Protein AF-A0A927AK49-F1 (afdb_monomer)

Radius of gyration: 11.99 Å; Cα contacts (8 Å, |Δi|>4): 53; chains: 1; bounding box: 27×23×37 Å

Sequence (68 aa):
MMQSTPKLLPDAIADIFVSASKTRLLAETDCWGLQVAVSDGSLDEQTKLAIARLFRAVRRGKIQLAAA

pLDDT: mean 87.78, std 13.76, range [41.97, 97.69]

Secondary structure (DSSP, 8-state):
------PPPTTHHHHHHHHHHHHSEEEHHHHHHHHHHHHTS-S-HHHHHHHHHHHHHHHTTSSEEEP-

Structure (mmCIF, N/CA/C/O backbone):
data_AF-A0A927AK49-F1
#
_entry.id   AF-A0A927AK49-F1
#
loop_
_atom_site.group_PDB
_atom_site.id
_atom_site.type_symbol
_atom_site.label_atom_id
_atom_site.label_alt_id
_atom_site.label_comp_id
_atom_site.label_asym_id
_atom_site.label_entity_id
_atom_site.label_seq_id
_atom_site.pdbx_PDB_ins_code
_atom_site.Cartn_x
_atom_site.Cartn_y
_atom_site.Cartn_z
_atom_site.occupancy
_atom_site.B_iso_or_equiv
_atom_site.auth_seq_id
_atom_site.auth_comp_id
_atom_site.auth_asym_id
_atom_site.auth_atom_id
_atom_site.pdbx_PDB_model_num
ATOM 1 N N . MET A 1 1 ? -10.455 0.608 -28.231 1.00 41.97 1 MET A N 1
ATOM 2 C CA . MET A 1 1 ? -10.454 1.715 -27.251 1.00 41.97 1 MET A CA 1
ATOM 3 C C . MET A 1 1 ? -9.098 1.710 -26.565 1.00 41.97 1 MET A C 1
ATOM 5 O O . MET A 1 1 ? -8.769 0.706 -25.949 1.00 41.97 1 MET A O 1
ATOM 9 N N . MET A 1 2 ? -8.282 2.753 -26.748 1.00 44.91 2 MET A N 1
ATOM 10 C CA . MET A 1 2 ? -7.021 2.906 -26.011 1.00 44.91 2 MET A CA 1
ATOM 11 C C . MET A 1 2 ? -7.390 3.210 -24.559 1.00 44.91 2 MET A C 1
ATOM 13 O O . MET A 1 2 ? -7.867 4.301 -24.266 1.00 44.91 2 MET A O 1
ATOM 17 N N . GLN A 1 3 ? -7.286 2.218 -23.677 1.00 46.59 3 GLN A N 1
ATOM 18 C CA . GLN A 1 3 ? -7.476 2.453 -22.252 1.00 46.59 3 GLN A CA 1
ATOM 19 C C . GLN A 1 3 ? -6.210 3.126 -21.725 1.00 46.59 3 GLN A C 1
ATOM 21 O O . GLN A 1 3 ? -5.136 2.531 -21.751 1.00 46.59 3 GLN A O 1
ATOM 26 N N . SER A 1 4 ? -6.332 4.381 -21.297 1.00 56.41 4 SER A N 1
ATOM 27 C CA . SER A 1 4 ? -5.285 5.070 -20.549 1.00 56.41 4 SER A CA 1
ATOM 28 C C . SER A 1 4 ? -5.085 4.313 -19.242 1.00 56.41 4 SER A C 1
ATOM 30 O O . SER A 1 4 ? -5.957 4.343 -18.375 1.00 56.41 4 SER A O 1
ATOM 32 N N . THR A 1 5 ? -3.977 3.587 -19.112 1.00 58.59 5 THR A N 1
ATOM 33 C CA . THR A 1 5 ? -3.624 2.911 -17.864 1.00 58.59 5 THR A CA 1
ATOM 34 C C . THR A 1 5 ? -3.556 3.970 -16.764 1.00 58.59 5 THR A C 1
ATOM 36 O O . THR A 1 5 ? -2.797 4.932 -16.919 1.00 58.59 5 THR A O 1
ATOM 39 N N . PRO A 1 6 ? -4.354 3.859 -15.686 1.00 63.56 6 PRO A N 1
ATOM 40 C CA . PRO A 1 6 ? -4.317 4.829 -14.604 1.00 63.56 6 PRO A CA 1
ATOM 41 C C . PRO A 1 6 ? -2.902 4.847 -14.031 1.00 63.56 6 PRO A C 1
ATOM 43 O O . PRO A 1 6 ? -2.431 3.859 -13.469 1.00 63.56 6 PRO A O 1
ATOM 46 N N . LYS A 1 7 ? -2.199 5.961 -14.235 1.00 67.75 7 LYS A N 1
ATOM 47 C CA . LYS A 1 7 ? -0.882 6.186 -13.650 1.00 67.75 7 LYS A CA 1
ATOM 48 C C . LYS A 1 7 ? -1.064 6.836 -12.292 1.00 67.75 7 LYS A C 1
ATOM 50 O O . LYS A 1 7 ? -1.817 7.798 -12.152 1.00 67.75 7 LYS A O 1
ATOM 55 N N . LEU A 1 8 ? -0.349 6.302 -11.309 1.00 75.50 8 LEU A N 1
ATOM 56 C CA . LEU A 1 8 ? -0.144 6.986 -10.043 1.00 75.50 8 LEU A CA 1
ATOM 57 C C . LEU A 1 8 ? 0.437 8.378 -10.321 1.00 75.50 8 LEU A C 1
ATOM 59 O O . LEU A 1 8 ? 1.269 8.542 -11.218 1.00 75.50 8 LEU A O 1
ATOM 63 N N . LEU A 1 9 ? -0.014 9.372 -9.556 1.00 76.94 9 LEU A N 1
ATOM 64 C CA . LEU A 1 9 ? 0.616 10.687 -9.570 1.00 76.94 9 LEU A CA 1
ATOM 65 C C . LEU A 1 9 ? 2.094 10.550 -9.156 1.00 76.94 9 LEU A C 1
ATOM 67 O O . LEU A 1 9 ? 2.438 9.605 -8.433 1.00 76.94 9 LEU A O 1
ATOM 71 N N . PRO A 1 10 ? 2.969 11.476 -9.586 1.00 69.19 10 PRO A N 1
ATOM 72 C CA . PRO A 1 10 ? 4.313 11.580 -9.030 1.00 69.19 10 PRO A CA 1
ATOM 73 C C . PRO A 1 10 ? 4.244 11.570 -7.498 1.00 69.19 10 PRO A C 1
ATOM 75 O O . PRO A 1 10 ? 3.342 12.171 -6.921 1.00 69.19 10 PRO A O 1
ATOM 78 N N . ASP A 1 11 ? 5.141 10.824 -6.858 1.00 82.62 11 ASP A N 1
ATOM 79 C CA . ASP A 1 11 ? 5.229 10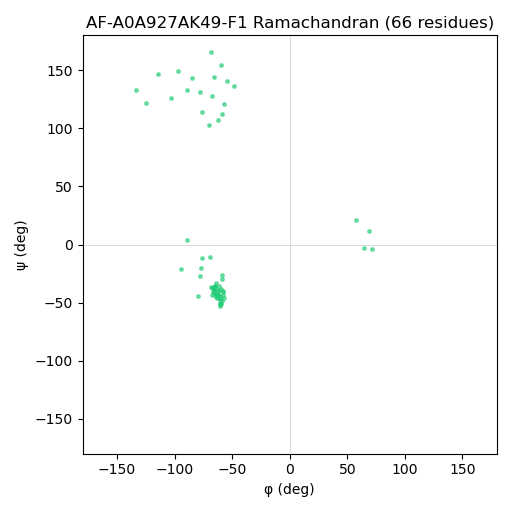.650 -5.399 1.00 82.62 11 ASP A CA 1
ATOM 80 C C . ASP A 1 11 ? 4.051 9.946 -4.698 1.00 82.62 11 ASP A C 1
ATOM 82 O O . ASP A 1 11 ? 4.164 9.608 -3.519 1.00 82.62 11 ASP A O 1
ATOM 86 N N . ALA A 1 12 ? 2.977 9.576 -5.408 1.00 89.00 12 ALA A N 1
ATOM 87 C CA . ALA A 1 12 ? 1.827 8.901 -4.797 1.00 89.00 12 ALA A CA 1
ATOM 88 C C . ALA A 1 12 ? 2.200 7.576 -4.113 1.00 89.00 12 ALA A C 1
ATOM 90 O O . ALA A 1 12 ? 1.593 7.203 -3.114 1.00 89.00 12 ALA A O 1
ATOM 91 N N . ILE A 1 13 ? 3.229 6.870 -4.599 1.00 92.81 13 ILE A N 1
ATOM 92 C CA . ILE A 1 13 ? 3.740 5.666 -3.927 1.00 92.81 13 ILE A CA 1
ATOM 93 C C . ILE A 1 13 ? 4.196 6.013 -2.503 1.00 92.81 13 ILE A C 1
ATOM 95 O O . ILE A 1 13 ? 3.802 5.331 -1.557 1.00 92.81 13 ILE A O 1
ATOM 99 N N . ALA A 1 14 ? 4.991 7.073 -2.335 1.00 92.69 14 ALA A N 1
ATOM 100 C CA . ALA A 1 14 ? 5.494 7.486 -1.028 1.00 92.69 14 ALA A CA 1
ATOM 101 C C . ALA A 1 14 ? 4.345 7.880 -0.088 1.00 92.69 14 ALA A C 1
ATOM 103 O O . ALA A 1 14 ? 4.315 7.424 1.058 1.00 92.69 14 ALA A O 1
ATOM 104 N N . ASP A 1 15 ? 3.363 8.629 -0.591 1.00 94.06 15 ASP A N 1
ATOM 105 C CA . ASP A 1 15 ? 2.179 9.020 0.178 1.00 94.06 15 ASP A CA 1
ATOM 106 C C . ASP A 1 15 ? 1.345 7.814 0.622 1.00 94.06 15 ASP A C 1
ATOM 108 O O . ASP A 1 15 ? 0.928 7.746 1.782 1.00 94.06 15 ASP A O 1
ATOM 112 N N . ILE A 1 16 ? 1.177 6.809 -0.246 1.00 95.12 16 ILE A N 1
ATOM 113 C CA . ILE A 1 16 ? 0.509 5.547 0.100 1.00 95.12 16 ILE A CA 1
ATOM 114 C C . ILE A 1 16 ? 1.256 4.843 1.238 1.00 95.12 16 ILE A C 1
ATOM 116 O O . ILE A 1 1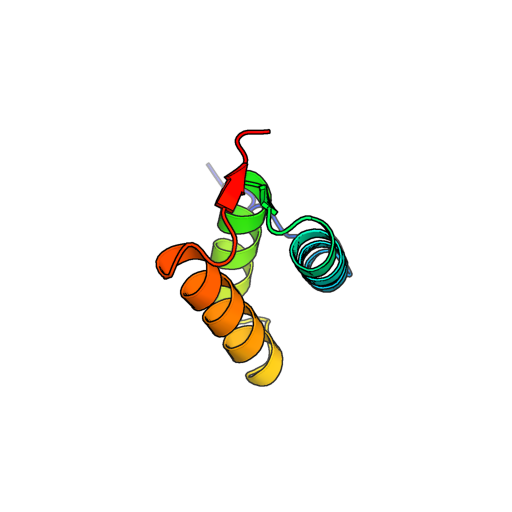6 ? 0.630 4.396 2.201 1.00 95.12 16 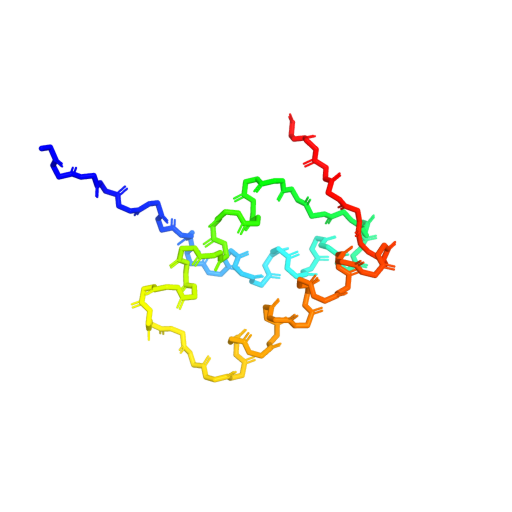ILE A O 1
ATOM 120 N N . PHE A 1 17 ? 2.591 4.769 1.189 1.00 95.38 17 PHE A N 1
ATOM 121 C CA . PHE A 1 17 ? 3.378 4.172 2.276 1.00 95.38 17 PHE A CA 1
ATOM 122 C C . PHE A 1 17 ? 3.253 4.953 3.585 1.00 95.38 17 PHE A C 1
ATOM 124 O O . PHE A 1 17 ? 3.083 4.343 4.646 1.00 95.38 17 PHE A O 1
ATOM 131 N N . VAL A 1 18 ? 3.307 6.286 3.532 1.00 95.69 18 VAL A N 1
ATOM 132 C CA . VAL A 1 18 ? 3.125 7.139 4.712 1.00 95.69 18 VAL A CA 1
ATOM 133 C C . VAL A 1 18 ? 1.736 6.917 5.305 1.00 95.69 18 VAL A C 1
ATOM 135 O O . VAL A 1 18 ? 1.628 6.632 6.500 1.00 95.69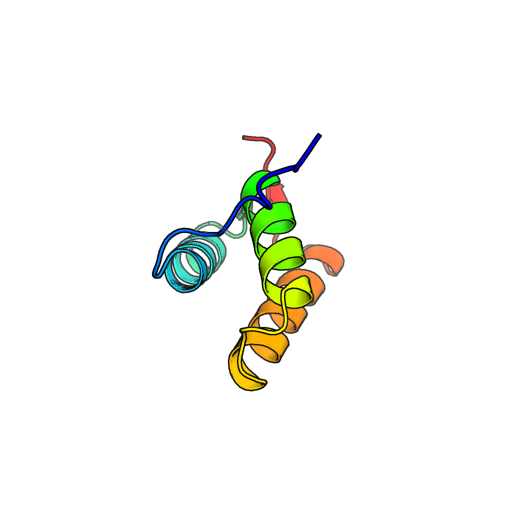 18 VAL A O 1
ATOM 138 N N . SER A 1 19 ? 0.688 6.973 4.483 1.00 95.19 19 SER A N 1
ATOM 139 C CA . SER A 1 19 ? -0.695 6.758 4.906 1.00 95.19 19 SER A CA 1
ATOM 140 C C . SER A 1 19 ? -0.887 5.368 5.513 1.00 95.19 19 SER A C 1
ATOM 142 O O . SER A 1 19 ? -1.327 5.254 6.659 1.00 95.19 19 SER A O 1
ATOM 144 N N . ALA A 1 20 ? -0.458 4.311 4.820 1.00 95.62 20 ALA A N 1
ATOM 145 C CA . ALA A 1 20 ? -0.600 2.933 5.281 1.00 95.62 20 ALA A CA 1
ATOM 146 C C . ALA A 1 20 ? 0.195 2.643 6.562 1.00 95.62 20 ALA A C 1
ATOM 148 O O . ALA A 1 20 ? -0.248 1.863 7.411 1.00 95.62 20 ALA A O 1
ATOM 149 N N . SER A 1 21 ? 1.352 3.288 6.750 1.00 95.50 21 SER A N 1
ATOM 150 C CA . SER A 1 21 ? 2.134 3.155 7.985 1.00 95.50 21 SER A CA 1
ATOM 151 C C . SER A 1 21 ? 1.444 3.794 9.195 1.00 95.50 21 SER A C 1
ATOM 153 O O . SER A 1 21 ? 1.501 3.232 10.290 1.00 95.50 21 SER A O 1
ATOM 155 N N . LYS A 1 22 ? 0.760 4.928 8.989 1.00 96.75 22 LYS A N 1
ATOM 156 C CA . LYS A 1 22 ? 0.051 5.683 10.031 1.00 96.75 22 LYS A CA 1
ATOM 157 C C . LYS A 1 22 ? -1.307 5.078 10.370 1.00 96.75 22 LYS A C 1
ATOM 159 O O . LYS A 1 22 ? -1.651 4.969 11.540 1.00 96.75 22 LYS A O 1
ATOM 164 N N . THR A 1 23 ? -2.071 4.691 9.354 1.00 96.69 23 THR A N 1
ATOM 165 C CA . THR A 1 23 ? -3.475 4.276 9.505 1.00 96.69 23 THR A CA 1
ATOM 166 C C . THR A 1 23 ? -3.640 2.769 9.643 1.00 96.69 23 THR A C 1
ATOM 168 O O . THR A 1 23 ? -4.666 2.318 10.139 1.00 96.69 23 THR A O 1
ATOM 171 N N . ARG A 1 24 ? -2.650 1.977 9.201 1.00 97.00 24 ARG A N 1
ATOM 172 C CA . ARG A 1 24 ? -2.792 0.525 8.984 1.00 97.00 24 ARG A CA 1
ATOM 173 C C . ARG A 1 24 ? -3.911 0.166 8.008 1.00 97.00 24 ARG A C 1
ATOM 175 O O . ARG A 1 24 ? -4.352 -0.982 7.992 1.00 97.00 24 ARG A O 1
ATOM 182 N N . LEU A 1 25 ? -4.311 1.111 7.166 1.00 96.69 25 LEU A N 1
ATOM 183 C CA . LEU A 1 25 ? -5.276 0.926 6.098 1.00 96.69 25 LEU A CA 1
ATOM 184 C C . LEU A 1 25 ? -4.580 1.106 4.750 1.00 96.69 25 LEU A C 1
ATOM 186 O O . LEU A 1 25 ? -3.652 1.900 4.617 1.00 96.69 25 LEU A O 1
ATOM 190 N N . LEU A 1 26 ? -5.028 0.361 3.752 1.00 96.00 26 LEU A N 1
ATOM 191 C CA . LEU A 1 26 ? -4.669 0.574 2.358 1.00 96.00 26 LEU A CA 1
ATOM 192 C C . LEU A 1 26 ? -5.967 0.722 1.574 1.00 96.00 26 LEU A C 1
ATOM 194 O O . LEU A 1 26 ? -6.806 -0.181 1.624 1.00 96.00 26 LEU A O 1
ATOM 198 N N . ALA A 1 27 ? -6.146 1.846 0.881 1.00 94.44 27 ALA A N 1
ATOM 199 C CA . ALA A 1 27 ? -7.333 2.033 0.063 1.00 94.44 27 ALA A CA 1
ATOM 200 C C . ALA A 1 27 ? -7.331 1.024 -1.089 1.00 94.44 27 ALA A C 1
ATOM 202 O O . ALA A 1 27 ? -6.283 0.697 -1.657 1.00 94.44 27 ALA A O 1
ATOM 203 N N . GLU A 1 28 ? -8.509 0.530 -1.454 1.00 91.88 28 GLU A N 1
ATOM 204 C CA . GLU A 1 28 ? -8.629 -0.406 -2.569 1.00 91.88 28 GLU A CA 1
ATOM 205 C C . GLU A 1 28 ? -8.083 0.205 -3.871 1.00 91.88 28 GLU A C 1
ATOM 207 O O . GLU A 1 28 ? -7.323 -0.442 -4.593 1.00 91.88 28 GLU A O 1
ATOM 212 N N . THR A 1 29 ? -8.357 1.490 -4.110 1.00 90.94 29 THR A N 1
ATOM 213 C CA . THR A 1 29 ? -7.828 2.268 -5.241 1.00 90.94 29 THR A CA 1
ATOM 214 C C . THR A 1 29 ? -6.302 2.312 -5.272 1.00 90.94 29 THR A C 1
ATOM 216 O O . THR A 1 29 ? -5.707 2.153 -6.338 1.00 90.94 29 THR A O 1
ATOM 219 N N . ASP A 1 30 ? -5.659 2.460 -4.112 1.00 92.50 30 ASP A N 1
ATOM 220 C CA . ASP A 1 30 ? -4.198 2.472 -3.998 1.00 92.50 30 ASP A CA 1
ATOM 221 C C . ASP A 1 30 ? -3.619 1.095 -4.324 1.00 92.50 30 ASP A C 1
ATOM 223 O O . ASP A 1 30 ? -2.585 0.987 -4.981 1.00 92.50 30 ASP A O 1
ATOM 227 N N . CYS A 1 31 ? -4.305 0.023 -3.918 1.00 91.69 31 CYS A N 1
ATOM 228 C CA . CYS A 1 31 ? -3.904 -1.344 -4.236 1.00 91.69 31 CYS A CA 1
ATOM 229 C C . CYS A 1 31 ? -3.872 -1.571 -5.755 1.00 91.69 31 CYS A C 1
ATOM 231 O O . CYS A 1 31 ? -2.877 -2.072 -6.287 1.00 91.69 31 CYS A O 1
ATOM 233 N N . TRP A 1 32 ? -4.923 -1.137 -6.457 1.00 90.88 32 TRP A N 1
ATOM 234 C CA . TRP A 1 32 ? -4.987 -1.189 -7.917 1.00 90.88 32 TRP A CA 1
ATOM 235 C C . TRP A 1 32 ? -3.912 -0.311 -8.568 1.00 90.88 32 TRP A C 1
ATOM 237 O O . TRP A 1 32 ? -3.195 -0.780 -9.452 1.00 90.88 32 TRP A O 1
ATOM 247 N N . GLY A 1 33 ? -3.732 0.924 -8.092 1.00 91.00 33 GLY A N 1
ATOM 248 C CA . GLY A 1 33 ? -2.698 1.831 -8.594 1.00 91.00 33 GLY A CA 1
ATOM 249 C C . GLY A 1 33 ? -1.287 1.249 -8.462 1.00 91.00 33 GLY A C 1
ATOM 250 O O . GLY A 1 33 ? -0.505 1.284 -9.413 1.00 91.00 33 GLY A O 1
ATOM 251 N N . LEU A 1 34 ? -0.974 0.631 -7.319 1.00 93.31 34 LEU A N 1
ATOM 252 C CA . LEU A 1 34 ? 0.305 -0.042 -7.089 1.00 93.31 34 LEU A CA 1
ATOM 253 C C . LEU A 1 34 ? 0.490 -1.275 -7.984 1.00 93.31 34 LEU A C 1
ATOM 255 O O . LEU A 1 34 ? 1.594 -1.504 -8.474 1.00 93.31 34 LEU A O 1
ATOM 259 N N . GLN A 1 35 ? -0.560 -2.065 -8.230 1.00 91.81 35 GLN A N 1
ATOM 260 C CA . GLN A 1 35 ? -0.482 -3.208 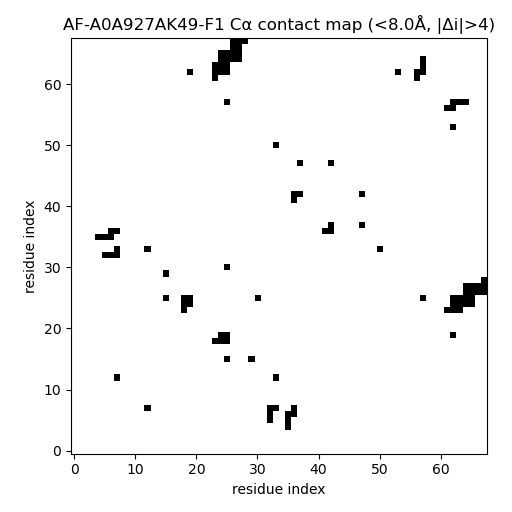-9.150 1.00 91.81 35 GLN A CA 1
ATOM 261 C C . GLN A 1 35 ? -0.194 -2.768 -10.589 1.00 91.81 35 GLN A C 1
ATOM 263 O O . GLN A 1 35 ? 0.647 -3.376 -11.258 1.00 91.81 35 GLN A O 1
ATOM 268 N N . VAL A 1 36 ? -0.842 -1.695 -11.054 1.00 90.88 36 VAL A N 1
ATOM 269 C CA . VAL A 1 36 ? -0.581 -1.117 -12.380 1.00 90.88 36 VAL A CA 1
ATOM 270 C C . VAL A 1 36 ? 0.850 -0.589 -12.459 1.00 90.88 36 VAL A C 1
ATOM 272 O O . VAL A 1 36 ? 1.559 -0.913 -13.408 1.00 90.88 36 VAL A O 1
ATOM 275 N N . ALA A 1 37 ? 1.314 0.135 -11.438 1.00 90.19 37 ALA A N 1
ATOM 276 C CA . ALA A 1 37 ? 2.678 0.662 -11.393 1.00 90.19 37 ALA A CA 1
ATOM 277 C C . ALA A 1 37 ? 3.748 -0.445 -11.410 1.00 90.19 37 ALA A C 1
ATOM 279 O O . ALA A 1 37 ? 4.756 -0.324 -12.102 1.00 90.19 37 ALA A O 1
ATOM 280 N N . VAL A 1 38 ? 3.522 -1.560 -10.705 1.00 91.12 38 VAL A N 1
ATOM 281 C CA . VAL A 1 38 ? 4.412 -2.734 -10.766 1.00 91.12 38 VAL A CA 1
ATOM 282 C C . VAL A 1 38 ? 4.414 -3.368 -12.161 1.00 91.12 38 VAL A C 1
ATOM 284 O O . VAL A 1 38 ? 5.463 -3.824 -12.618 1.00 91.12 38 VAL A O 1
ATOM 287 N N . SER A 1 39 ? 3.267 -3.372 -12.843 1.00 87.81 39 SER A N 1
ATOM 288 C CA . SER A 1 39 ? 3.093 -3.991 -14.165 1.00 87.81 39 SER A CA 1
ATOM 289 C C . SER A 1 39 ? 3.659 -3.152 -15.318 1.00 87.81 39 SER A C 1
ATOM 291 O O . SER A 1 39 ? 4.079 -3.717 -16.321 1.00 87.81 39 SER A O 1
ATOM 293 N N . ASP A 1 40 ? 3.719 -1.825 -15.170 1.00 86.62 40 ASP A N 1
ATOM 294 C CA . ASP A 1 40 ? 4.271 -0.883 -16.165 1.00 86.62 40 ASP A CA 1
ATOM 295 C C . ASP A 1 40 ? 5.801 -1.004 -16.327 1.00 86.62 40 ASP A C 1
ATOM 297 O O . ASP A 1 40 ? 6.390 -0.439 -17.243 1.00 86.62 40 ASP A O 1
ATOM 301 N N . GLY A 1 41 ? 6.479 -1.738 -15.437 1.00 82.00 41 GLY A N 1
ATOM 302 C CA . GLY A 1 41 ? 7.915 -2.020 -15.534 1.00 82.00 41 GLY A CA 1
ATOM 303 C C . GLY A 1 41 ? 8.836 -0.828 -15.248 1.00 82.00 41 GLY A C 1
ATOM 304 O O . GLY A 1 41 ? 10.048 -1.016 -15.169 1.00 82.00 41 GLY A O 1
ATOM 305 N N . SER A 1 42 ? 8.277 0.362 -15.023 1.00 86.00 42 SER A N 1
ATOM 306 C CA . SER A 1 42 ? 8.990 1.625 -14.798 1.00 86.00 42 SER A CA 1
ATOM 307 C C . SER A 1 42 ? 9.614 1.767 -13.402 1.00 86.00 42 SER A C 1
ATOM 309 O O . SER A 1 42 ? 10.432 2.659 -13.187 1.00 86.00 42 SER A O 1
ATOM 311 N N . LEU A 1 43 ? 9.269 0.886 -12.455 1.00 89.81 43 LEU A N 1
ATOM 312 C CA . LEU A 1 43 ? 9.785 0.917 -11.083 1.00 89.81 43 LEU A CA 1
ATOM 313 C C . LEU A 1 43 ? 11.136 0.204 -10.936 1.00 89.81 43 LEU A C 1
ATOM 315 O O . LEU A 1 43 ? 11.352 -0.880 -11.494 1.00 89.81 43 LEU A O 1
ATOM 319 N N . ASP A 1 44 ? 12.001 0.763 -10.090 1.00 93.12 44 ASP A N 1
ATOM 320 C CA . ASP A 1 44 ? 13.217 0.089 -9.640 1.00 93.12 44 ASP A CA 1
ATOM 321 C C . ASP A 1 44 ? 12.916 -1.116 -8.724 1.00 93.12 44 ASP A C 1
ATOM 323 O O . ASP A 1 44 ? 11.801 -1.319 -8.227 1.00 93.12 44 ASP A O 1
ATOM 327 N N . GLU A 1 45 ? 13.934 -1.949 -8.508 1.00 93.56 45 GLU A N 1
ATOM 328 C CA . GLU A 1 45 ? 13.793 -3.176 -7.720 1.00 93.56 45 GLU A CA 1
ATOM 329 C C . GLU A 1 45 ? 13.466 -2.894 -6.247 1.00 93.56 45 GLU A C 1
ATOM 331 O O . GLU A 1 45 ? 12.679 -3.612 -5.629 1.00 93.56 45 GLU A O 1
ATOM 336 N N . GLN A 1 46 ? 14.016 -1.822 -5.670 1.00 94.06 46 GLN A N 1
ATOM 337 C CA . GLN A 1 46 ? 13.765 -1.480 -4.269 1.00 94.06 46 GLN A CA 1
ATOM 338 C C . GLN A 1 46 ? 12.298 -1.109 -4.038 1.00 94.06 46 GLN A C 1
ATOM 340 O O . GLN A 1 46 ? 11.682 -1.568 -3.071 1.00 94.06 46 GLN A O 1
ATOM 345 N N . THR A 1 47 ? 11.719 -0.345 -4.957 1.00 93.81 47 THR A N 1
ATOM 346 C CA . THR A 1 47 ? 10.324 0.086 -4.940 1.00 93.81 47 THR A CA 1
ATOM 347 C C . THR A 1 47 ? 9.397 -1.105 -5.151 1.00 93.81 47 THR A C 1
ATOM 349 O O . THR A 1 47 ? 8.448 -1.286 -4.386 1.00 93.81 47 THR A O 1
ATOM 352 N N . LYS A 1 48 ? 9.707 -2.000 -6.100 1.00 94.19 48 LYS A N 1
ATOM 353 C CA . LYS A 1 48 ? 8.964 -3.262 -6.283 1.00 94.19 48 LYS A CA 1
ATOM 354 C C . LYS A 1 48 ? 8.961 -4.108 -5.009 1.00 94.19 48 LYS A C 1
ATOM 356 O O . LYS A 1 48 ? 7.905 -4.576 -4.575 1.00 94.19 48 LYS A O 1
ATOM 361 N N . LEU A 1 49 ? 10.117 -4.262 -4.361 1.00 96.06 49 LEU A N 1
ATOM 362 C CA . LEU A 1 49 ? 10.236 -4.998 -3.101 1.00 96.06 49 LEU A CA 1
ATOM 363 C C . LEU A 1 49 ? 9.461 -4.331 -1.958 1.00 96.06 49 LEU A C 1
ATOM 365 O O . LEU A 1 49 ? 8.844 -5.030 -1.148 1.00 96.06 49 LEU A O 1
ATOM 369 N N . ALA A 1 50 ? 9.461 -2.999 -1.881 1.00 95.62 50 ALA A N 1
ATOM 370 C CA . ALA A 1 50 ? 8.663 -2.262 -0.907 1.00 95.62 50 ALA A CA 1
ATOM 371 C C . ALA A 1 50 ? 7.163 -2.541 -1.099 1.00 95.62 50 ALA A C 1
ATOM 373 O O . ALA A 1 50 ? 6.475 -2.894 -0.136 1.00 95.62 50 ALA A O 1
ATOM 374 N N . ILE A 1 51 ? 6.665 -2.476 -2.338 1.00 95.94 51 ILE A N 1
ATOM 375 C CA . ILE A 1 51 ? 5.260 -2.764 -2.674 1.00 95.94 51 ILE A CA 1
ATOM 376 C C . ILE A 1 51 ? 4.912 -4.222 -2.346 1.00 95.94 51 ILE A C 1
ATOM 378 O O . ILE A 1 51 ? 3.891 -4.503 -1.715 1.00 95.94 51 ILE A O 1
ATOM 382 N N . ALA A 1 52 ? 5.793 -5.170 -2.672 1.00 96.75 52 ALA A N 1
ATOM 383 C CA . ALA A 1 52 ? 5.597 -6.576 -2.328 1.00 96.75 52 ALA A CA 1
ATOM 384 C C . ALA A 1 52 ? 5.488 -6.799 -0.806 1.00 96.75 52 ALA A C 1
ATOM 386 O O . ALA A 1 52 ? 4.667 -7.601 -0.344 1.00 96.75 52 ALA A O 1
ATOM 387 N N . ARG A 1 53 ? 6.280 -6.074 -0.001 1.00 97.00 53 ARG A N 1
ATOM 388 C CA . ARG A 1 53 ? 6.196 -6.104 1.471 1.00 97.00 53 ARG A CA 1
ATOM 389 C C . ARG A 1 53 ? 4.876 -5.528 1.976 1.00 97.00 53 ARG A C 1
ATOM 391 O O . ARG A 1 53 ? 4.293 -6.116 2.889 1.00 97.00 53 ARG A O 1
ATOM 398 N N . LEU A 1 54 ? 4.388 -4.447 1.368 1.00 96.88 54 LEU A N 1
ATOM 399 C CA . LEU A 1 54 ? 3.085 -3.860 1.679 1.00 96.88 54 LEU A CA 1
ATOM 400 C C . LEU A 1 54 ? 1.956 -4.869 1.422 1.00 96.88 54 LEU A C 1
ATOM 402 O O . LEU A 1 54 ? 1.203 -5.193 2.339 1.00 96.88 54 LEU A O 1
ATOM 406 N N . PHE A 1 55 ? 1.911 -5.488 0.239 1.00 96.62 55 PHE A N 1
ATOM 407 C CA . PHE A 1 55 ? 0.926 -6.534 -0.061 1.00 96.62 55 PHE A CA 1
ATOM 408 C C . PHE A 1 55 ? 1.051 -7.751 0.858 1.00 96.62 55 PHE A C 1
ATOM 410 O O . PHE A 1 55 ? 0.049 -8.355 1.242 1.00 96.62 55 PHE A O 1
ATOM 417 N N . ARG A 1 56 ? 2.268 -8.128 1.261 1.00 97.69 56 ARG A N 1
ATOM 418 C CA . ARG A 1 56 ? 2.468 -9.190 2.255 1.00 97.69 56 ARG A CA 1
ATOM 419 C C . ARG A 1 56 ? 1.924 -8.804 3.631 1.00 97.69 56 ARG A C 1
ATOM 421 O O . ARG A 1 56 ? 1.419 -9.678 4.332 1.00 97.69 56 ARG A O 1
ATOM 428 N N . ALA A 1 57 ? 2.032 -7.539 4.032 1.00 97.19 57 ALA A N 1
ATOM 429 C CA . ALA A 1 57 ? 1.443 -7.044 5.272 1.00 97.19 57 ALA A CA 1
ATOM 430 C C . ALA A 1 57 ? -0.091 -7.080 5.213 1.00 97.19 57 ALA A C 1
ATOM 432 O O . ALA A 1 57 ? -0.701 -7.545 6.175 1.00 97.19 57 ALA A O 1
ATOM 433 N N . VAL A 1 58 ? -0.684 -6.713 4.070 1.00 96.19 58 VAL A N 1
ATOM 434 C CA . VAL A 1 58 ? -2.132 -6.823 3.824 1.00 96.19 58 VAL A CA 1
ATOM 435 C C . VAL A 1 58 ? -2.604 -8.273 3.925 1.00 96.19 58 VAL A C 1
ATOM 437 O O . VAL A 1 58 ? -3.464 -8.591 4.739 1.00 96.19 58 VAL A O 1
ATOM 440 N N . ARG A 1 59 ? -1.963 -9.199 3.197 1.00 96.06 59 ARG A N 1
ATOM 441 C CA . ARG A 1 59 ? -2.296 -10.639 3.249 1.00 96.06 59 ARG A CA 1
ATOM 442 C C . ARG A 1 59 ? -2.168 -11.252 4.645 1.00 96.06 59 ARG A C 1
ATOM 444 O O 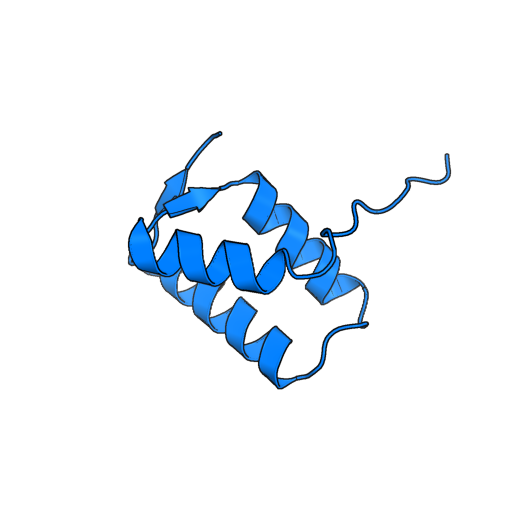. ARG A 1 59 ? -2.808 -12.253 4.935 1.00 96.06 59 ARG A O 1
ATOM 451 N N . ARG A 1 60 ? -1.314 -10.686 5.500 1.00 97.00 60 ARG A N 1
ATOM 452 C CA . ARG A 1 60 ? -1.126 -11.120 6.894 1.00 97.00 60 ARG A CA 1
ATOM 453 C C . ARG A 1 60 ? -2.067 -10.418 7.880 1.00 97.00 60 ARG A C 1
ATOM 455 O O . ARG A 1 60 ? -1.894 -10.606 9.079 1.00 97.00 60 ARG A O 1
ATOM 462 N N . GLY A 1 61 ? -2.981 -9.572 7.407 1.00 96.06 61 GLY A N 1
ATOM 463 C CA . GLY A 1 61 ? -3.891 -8.791 8.249 1.00 96.06 61 GLY A CA 1
ATOM 464 C C . GLY A 1 61 ? -3.207 -7.694 9.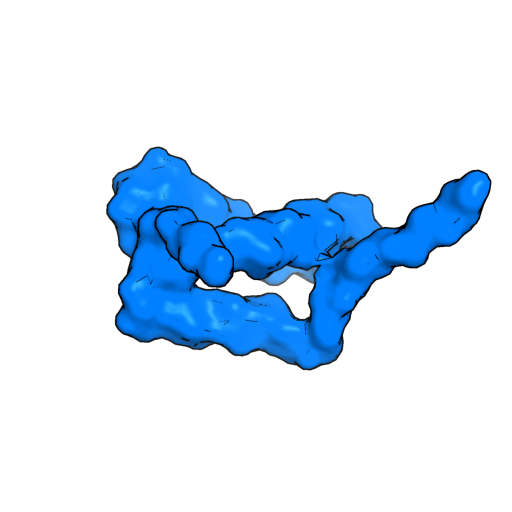072 1.00 96.06 61 GLY A C 1
ATOM 465 O O . GLY A 1 61 ? -3.821 -7.132 9.970 1.00 96.06 61 GLY A O 1
ATOM 466 N N . LYS A 1 62 ? -1.932 -7.374 8.794 1.00 96.38 62 LYS A N 1
ATOM 467 C CA . LYS A 1 62 ? -1.199 -6.289 9.480 1.00 96.38 62 LYS A CA 1
ATOM 468 C C . LYS A 1 62 ? -1.589 -4.901 8.975 1.00 96.38 62 LYS A C 1
ATOM 470 O O . LYS A 1 62 ? -1.278 -3.909 9.633 1.00 96.38 62 LYS A O 1
ATOM 475 N N . ILE A 1 63 ? -2.158 -4.855 7.776 1.00 97.31 63 ILE A N 1
ATOM 476 C CA . ILE A 1 63 ? -2.759 -3.693 7.130 1.00 97.31 63 ILE A CA 1
ATOM 477 C C . ILE A 1 63 ? -4.096 -4.185 6.581 1.00 97.31 63 ILE A C 1
ATOM 479 O O . ILE A 1 63 ? -4.149 -5.270 6.003 1.00 97.31 63 ILE A O 1
ATOM 483 N N . GLN A 1 64 ? -5.167 -3.439 6.805 1.00 96.94 64 GLN A N 1
ATOM 484 C CA . GLN A 1 64 ? -6.499 -3.791 6.323 1.00 96.94 64 GLN A CA 1
ATOM 485 C C . GLN A 1 64 ? -6.795 -3.047 5.024 1.00 96.94 64 GLN A C 1
ATOM 487 O O . GLN A 1 64 ? -6.289 -1.948 4.806 1.00 96.94 64 GLN A O 1
ATOM 492 N N . LEU A 1 65 ? -7.601 -3.650 4.153 1.00 94.94 65 LEU A N 1
ATOM 493 C CA . LEU A 1 65 ? -8.139 -2.927 3.007 1.00 94.94 65 LEU A CA 1
ATOM 494 C C . LEU A 1 65 ? -9.291 -2.047 3.484 1.00 94.94 65 LEU A C 1
ATOM 496 O O . LEU A 1 65 ? -10.176 -2.523 4.193 1.00 94.94 65 LEU A O 1
ATOM 500 N N . ALA A 1 66 ? -9.261 -0.780 3.093 1.00 89.81 66 ALA A N 1
ATOM 501 C CA . ALA A 1 66 ? -10.379 0.131 3.262 1.00 89.81 66 ALA A CA 1
ATOM 502 C C . ALA A 1 66 ? -11.072 0.298 1.907 1.00 89.81 66 ALA A C 1
ATOM 504 O O . ALA A 1 66 ? -10.425 0.643 0.913 1.00 89.81 66 ALA A O 1
ATOM 505 N N . ALA A 1 67 ? -12.380 0.048 1.879 1.00 72.62 67 ALA A N 1
ATOM 506 C CA . ALA A 1 67 ? -13.216 0.584 0.817 1.00 72.62 67 ALA A CA 1
ATOM 507 C C . ALA A 1 67 ? -13.243 2.108 1.001 1.00 72.62 67 ALA A C 1
ATOM 509 O O . ALA A 1 67 ? -13.453 2.577 2.123 1.00 72.62 67 ALA A O 1
ATOM 510 N N . ALA A 1 68 ? -12.924 2.843 -0.064 1.00 56.47 68 ALA A N 1
ATOM 511 C CA . ALA A 1 68 ? -13.047 4.298 -0.084 1.00 56.47 68 ALA A CA 1
ATOM 512 C C . ALA A 1 68 ? -14.521 4.717 -0.001 1.00 56.47 68 ALA A C 1
ATOM 514 O O . ALA A 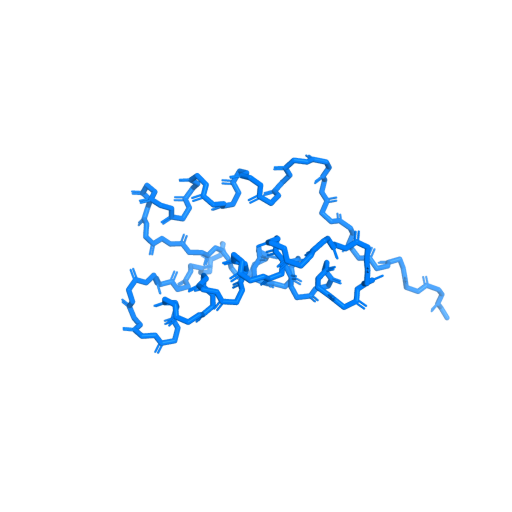1 68 ? -15.366 3.989 -0.574 1.00 56.47 68 ALA A O 1
#

Solvent-accessible surface area (backbone atoms only — not comparable to full-atom values): 4058 Å² total; per-residue (Å²): 132,90,74,79,75,71,70,66,58,88,65,43,69,59,52,49,52,52,46,28,70,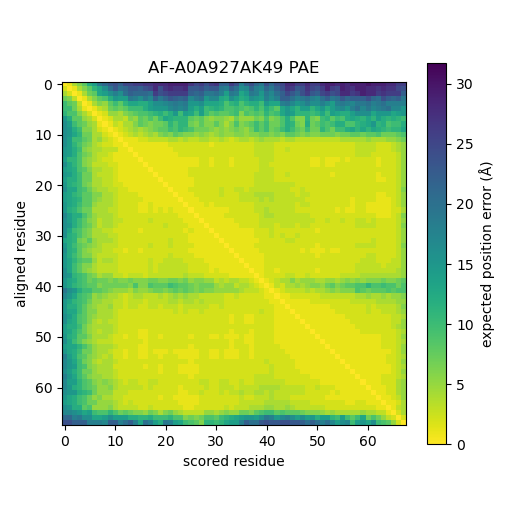75,70,34,38,39,45,52,69,55,54,53,34,51,53,45,48,63,69,69,64,79,60,56,72,68,58,49,51,50,52,54,50,51,52,51,32,38,78,68,66,70,23,41,80,34,83,124

Nearest PDB structures (foldseek):
  9b1e-assembly1_E  TM=3.218E-01  e=8.664E+00  Saccharomyces cerevisiae W303

Foldseek 3Di:
DPDDQDEDDVCNLVVQVVCCVVPLEHEPVNLSNLVSVVVVVPDDPVSVVVNVVVVVCCVVVSRDYDHD

Mean predicted aligned error: 5.15 Å